Protein AF-A0A246JS00-F1 (afdb_monomer)

Structure (mmCIF, N/CA/C/O backbone):
data_AF-A0A246JS00-F1
#
_entry.id   AF-A0A246JS00-F1
#
loop_
_atom_site.group_PDB
_atom_site.id
_atom_site.type_symbol
_atom_site.label_atom_id
_atom_site.label_alt_id
_atom_site.label_comp_id
_atom_site.label_asym_id
_atom_site.label_entity_id
_atom_site.label_seq_id
_atom_site.pdbx_PDB_ins_code
_atom_site.Cartn_x
_atom_site.Cartn_y
_atom_site.Cartn_z
_atom_site.occupancy
_atom_site.B_iso_or_equiv
_atom_site.auth_seq_id
_atom_site.auth_comp_id
_atom_site.auth_asym_id
_atom_site.auth_atom_id
_atom_site.pdbx_PDB_model_num
ATOM 1 N N . MET A 1 1 ? 32.900 12.581 -5.389 1.00 60.44 1 MET A N 1
ATOM 2 C CA . MET A 1 1 ? 31.812 13.307 -4.698 1.00 60.44 1 MET A CA 1
ATOM 3 C C . MET A 1 1 ? 30.845 13.794 -5.753 1.00 60.44 1 MET A C 1
ATOM 5 O O . MET A 1 1 ? 31.311 14.275 -6.775 1.00 60.44 1 MET A O 1
ATOM 9 N N . ILE A 1 2 ? 29.543 13.598 -5.552 1.00 68.75 2 ILE A N 1
ATOM 10 C CA . ILE A 1 2 ? 28.516 14.186 -6.419 1.00 68.75 2 ILE A CA 1
ATOM 11 C C . ILE A 1 2 ? 28.266 15.592 -5.882 1.00 68.75 2 ILE A C 1
ATOM 13 O O . ILE A 1 2 ? 27.931 15.731 -4.707 1.00 68.75 2 ILE A O 1
ATOM 17 N N . ASP A 1 3 ? 28.480 16.603 -6.717 1.00 78.44 3 ASP A N 1
ATOM 18 C CA . ASP A 1 3 ? 28.292 18.003 -6.349 1.00 78.44 3 ASP A CA 1
ATOM 19 C C . ASP A 1 3 ? 26.847 18.406 -6.676 1.00 78.44 3 ASP A C 1
ATOM 21 O O . ASP A 1 3 ? 26.420 18.339 -7.831 1.00 78.44 3 ASP A O 1
ATOM 25 N N . VAL A 1 4 ? 26.055 18.726 -5.651 1.00 85.75 4 VAL A N 1
ATOM 26 C CA . VAL A 1 4 ? 24.627 19.057 -5.788 1.00 85.75 4 VAL A CA 1
ATOM 27 C C . VAL A 1 4 ? 24.454 20.551 -5.537 1.00 85.75 4 VAL A C 1
ATOM 29 O O . VAL A 1 4 ? 24.633 21.019 -4.415 1.00 85.75 4 VAL A O 1
ATOM 32 N N . LYS A 1 5 ? 24.082 21.303 -6.580 1.00 89.19 5 LYS A N 1
ATOM 33 C CA . LYS A 1 5 ? 23.853 22.752 -6.512 1.00 89.19 5 LYS A CA 1
ATOM 34 C C . LYS A 1 5 ? 22.363 23.063 -6.365 1.00 89.19 5 LYS A C 1
ATOM 36 O O . LYS A 1 5 ? 21.541 22.525 -7.100 1.00 89.19 5 LYS A O 1
ATOM 41 N N . ILE A 1 6 ? 22.023 23.943 -5.425 1.00 88.69 6 ILE A N 1
ATOM 42 C CA . ILE A 1 6 ? 20.652 24.430 -5.222 1.00 88.69 6 ILE A CA 1
ATOM 43 C C . ILE A 1 6 ? 20.412 25.630 -6.149 1.00 88.69 6 ILE A C 1
ATOM 45 O O . ILE A 1 6 ? 21.188 26.585 -6.135 1.00 88.69 6 ILE A O 1
ATOM 49 N N . GLU A 1 7 ? 19.338 25.584 -6.940 1.00 90.88 7 GLU A N 1
ATOM 50 C CA . GLU A 1 7 ? 18.923 26.657 -7.853 1.00 90.88 7 GLU A CA 1
ATOM 51 C C . GLU A 1 7 ? 17.746 27.451 -7.267 1.00 90.88 7 GLU A C 1
ATOM 53 O O . GLU A 1 7 ? 16.831 26.883 -6.668 1.00 90.88 7 GLU A O 1
ATOM 58 N N . THR A 1 8 ? 17.762 28.775 -7.437 1.00 91.94 8 THR A N 1
ATOM 59 C CA . THR A 1 8 ? 16.718 29.696 -6.962 1.00 91.94 8 THR A CA 1
ATOM 60 C C . THR A 1 8 ? 16.200 30.562 -8.115 1.00 91.94 8 THR A C 1
ATOM 62 O O . THR A 1 8 ? 16.898 30.782 -9.100 1.00 91.94 8 THR A O 1
ATOM 65 N N . GLY A 1 9 ? 14.954 31.043 -8.018 1.00 92.62 9 GLY A N 1
ATOM 66 C CA . GLY A 1 9 ? 14.355 31.948 -9.013 1.00 92.62 9 GLY A CA 1
ATOM 67 C C . GLY A 1 9 ? 13.693 31.277 -10.225 1.00 92.62 9 GLY A C 1
ATOM 68 O O . GLY A 1 9 ? 13.215 31.977 -11.114 1.00 92.62 9 GLY A O 1
ATOM 69 N N . LEU A 1 10 ? 13.619 29.944 -10.268 1.00 92.69 10 LEU A N 1
ATOM 70 C CA . LEU A 1 10 ? 12.869 29.230 -11.303 1.00 92.69 10 LEU A CA 1
ATOM 71 C C . LEU A 1 10 ? 11.353 29.297 -11.028 1.00 92.69 10 LEU A C 1
ATOM 73 O O . LEU A 1 10 ? 10.935 29.140 -9.877 1.00 92.69 10 LEU A O 1
ATOM 77 N N . PRO A 1 11 ? 10.512 29.504 -12.058 1.00 90.94 11 PRO A N 1
ATOM 78 C CA . PRO A 1 11 ? 9.063 29.509 -11.892 1.00 90.94 11 PRO A CA 1
ATOM 79 C C . PRO A 1 11 ? 8.554 28.123 -11.475 1.00 90.94 11 PRO A C 1
ATOM 81 O O . PRO A 1 11 ? 8.979 27.097 -12.009 1.00 90.94 11 PRO A O 1
ATOM 84 N N . ILE A 1 12 ? 7.612 28.094 -10.529 1.00 89.06 12 ILE A N 1
ATOM 85 C CA . ILE A 1 12 ? 6.966 26.853 -10.091 1.00 89.06 12 ILE A CA 1
ATOM 86 C C . ILE A 1 12 ? 6.061 26.358 -11.232 1.00 89.06 12 ILE A C 1
ATOM 88 O O . ILE A 1 12 ? 5.199 27.117 -11.680 1.00 89.06 12 ILE A O 1
ATOM 92 N N . PRO A 1 13 ? 6.215 25.110 -11.713 1.00 87.12 13 PRO A N 1
ATOM 93 C CA . PRO A 1 13 ? 5.356 24.581 -12.764 1.00 87.12 13 PRO A CA 1
ATOM 94 C C . PRO A 1 13 ? 3.906 24.491 -12.288 1.00 87.12 13 PRO A C 1
ATOM 96 O O . PRO A 1 13 ? 3.638 24.135 -11.137 1.00 87.12 13 PRO A O 1
ATOM 99 N N . GLU A 1 14 ? 2.961 24.763 -13.190 1.00 83.06 14 GLU A N 1
ATOM 100 C CA . GLU A 1 14 ? 1.547 24.660 -12.849 1.00 83.06 14 GLU A CA 1
ATOM 101 C C . GLU A 1 14 ? 1.178 23.226 -12.425 1.00 83.06 14 GLU A C 1
ATOM 103 O O . GLU A 1 14 ? 1.543 22.248 -13.096 1.00 83.06 14 GLU A O 1
ATOM 108 N N . PRO A 1 15 ? 0.434 23.062 -11.317 1.00 74.56 15 PRO A N 1
ATOM 109 C CA . PRO A 1 15 ? 0.029 21.747 -10.854 1.00 74.56 15 PRO A CA 1
ATOM 110 C C . PRO A 1 15 ? -0.928 21.095 -11.863 1.00 74.56 15 PRO A C 1
ATOM 112 O O . PRO A 1 15 ? -2.061 21.529 -12.049 1.00 74.56 15 PRO A O 1
ATOM 115 N N . ARG A 1 16 ? -0.515 19.969 -12.461 1.00 68.44 16 ARG A N 1
ATOM 116 C CA . ARG A 1 16 ? -1.308 19.192 -13.445 1.00 68.44 16 ARG A CA 1
ATOM 117 C C . ARG A 1 16 ? -2.540 18.463 -12.874 1.00 68.44 16 ARG A C 1
ATOM 119 O O . ARG A 1 16 ? -3.135 17.628 -13.548 1.00 68.44 16 ARG A O 1
ATOM 126 N N . SER A 1 17 ? -2.928 18.712 -11.627 1.00 55.28 17 SER A N 1
ATOM 127 C CA . SER A 1 17 ? -3.896 17.879 -10.906 1.00 55.28 17 SER A CA 1
ATOM 128 C C . SER A 1 17 ? -5.290 18.512 -10.866 1.00 55.28 17 SER A C 1
ATOM 130 O O . SER A 1 17 ? -5.645 19.174 -9.892 1.00 55.28 17 SER A O 1
ATOM 132 N N . ARG A 1 18 ? -6.125 18.231 -11.873 1.00 51.00 18 ARG A N 1
ATOM 133 C CA . ARG A 1 18 ? -7.590 18.340 -11.752 1.00 51.00 18 ARG A CA 1
ATOM 134 C C . ARG A 1 18 ? -8.212 16.942 -11.777 1.00 51.00 18 ARG A C 1
ATOM 136 O O . ARG A 1 18 ? -8.201 16.280 -12.806 1.00 51.00 18 ARG A O 1
ATOM 143 N N . GLY A 1 19 ? -8.741 16.499 -10.634 1.00 55.81 19 GLY A N 1
ATOM 144 C CA . GLY A 1 19 ? -9.769 15.449 -10.561 1.00 55.81 19 GLY A CA 1
ATOM 145 C C . GLY A 1 19 ? -9.427 14.082 -11.164 1.00 55.81 19 GLY A C 1
ATOM 146 O O . GLY A 1 19 ? -10.305 13.458 -11.757 1.00 55.81 19 GLY A O 1
ATOM 147 N N . MET A 1 20 ? -8.185 13.597 -11.032 1.00 60.62 20 MET A N 1
ATOM 148 C CA . MET A 1 20 ? -7.859 12.237 -11.476 1.00 60.62 20 MET A CA 1
ATOM 149 C C . MET A 1 20 ? -8.750 11.217 -10.756 1.00 60.62 20 MET A C 1
ATOM 151 O O . MET A 1 20 ? -8.814 11.194 -9.524 1.00 60.62 20 MET A O 1
ATOM 155 N N . LYS A 1 21 ? -9.429 10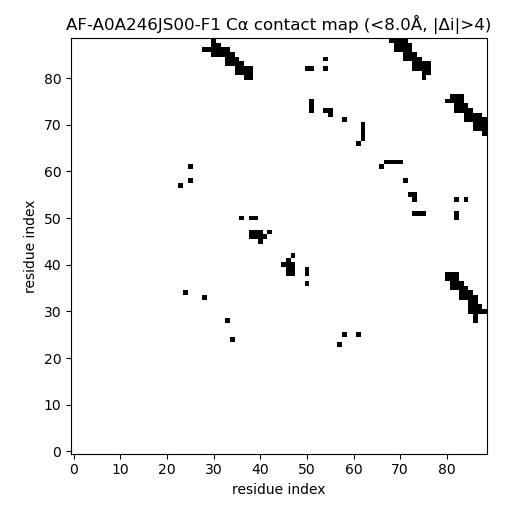.365 -11.533 1.00 66.12 21 LYS A N 1
ATOM 156 C CA . LYS A 1 21 ? -10.189 9.234 -10.991 1.00 66.12 21 LYS A CA 1
ATOM 157 C C . LYS A 1 21 ? -9.247 8.338 -10.169 1.00 66.12 21 LYS A C 1
ATOM 159 O O . LYS A 1 21 ? -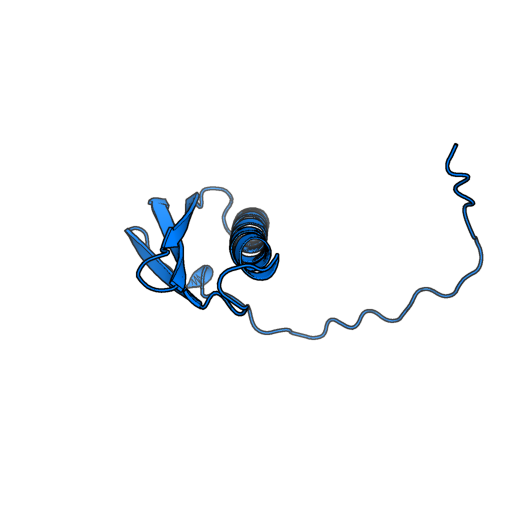8.096 8.157 -10.570 1.00 66.12 21 LYS A O 1
ATOM 164 N N . PRO A 1 22 ? -9.700 7.770 -9.036 1.00 69.38 22 PRO A N 1
ATOM 165 C CA . PRO A 1 22 ? -8.880 6.855 -8.252 1.00 69.38 22 PRO A CA 1
ATOM 166 C C . PRO A 1 22 ? -8.413 5.678 -9.115 1.00 69.38 22 PRO A C 1
ATOM 168 O O . PRO A 1 22 ? -9.233 4.980 -9.705 1.00 69.38 22 PRO A O 1
ATOM 171 N N . ASN A 1 23 ? -7.101 5.439 -9.159 1.00 79.25 23 ASN A N 1
ATOM 172 C CA . ASN A 1 23 ? -6.515 4.349 -9.952 1.00 79.25 23 ASN A CA 1
ATOM 173 C C . ASN A 1 23 ? -6.881 2.949 -9.428 1.00 79.25 23 ASN A C 1
ATOM 175 O O . ASN A 1 23 ? -6.710 1.968 -10.145 1.00 79.25 23 ASN A O 1
ATOM 179 N N . TYR A 1 24 ? -7.345 2.846 -8.178 1.00 91.25 24 TYR A N 1
ATOM 180 C CA . TYR A 1 24 ? -7.607 1.577 -7.503 1.00 91.25 24 TYR A CA 1
ATOM 181 C C . TYR A 1 24 ? -8.889 1.649 -6.663 1.00 91.25 24 TYR A C 1
ATOM 183 O O . TYR A 1 24 ? -9.165 2.694 -6.062 1.00 91.25 24 TYR A O 1
ATOM 191 N N . PRO A 1 25 ? -9.646 0.544 -6.549 1.00 94.69 25 PRO A N 1
ATOM 192 C CA . PRO A 1 25 ? -10.976 0.533 -5.942 1.00 94.69 25 PRO A CA 1
ATOM 193 C C . PRO A 1 25 ? -10.960 0.445 -4.401 1.00 94.69 25 PRO A C 1
ATOM 195 O O . PRO A 1 25 ? -11.857 -0.151 -3.817 1.00 94.69 25 PRO A O 1
ATOM 198 N N . PHE A 1 26 ? -9.971 1.031 -3.710 1.00 94.62 26 PHE A N 1
ATOM 199 C CA . PHE A 1 26 ? -9.795 0.862 -2.254 1.00 94.62 26 PHE A CA 1
ATOM 200 C C . PHE A 1 26 ? -11.021 1.250 -1.418 1.00 94.62 26 PHE A C 1
ATOM 202 O O . PHE A 1 26 ? -11.279 0.614 -0.402 1.00 94.62 26 PHE A O 1
ATOM 209 N N . ALA A 1 27 ? -11.769 2.271 -1.846 1.00 92.62 27 ALA A N 1
ATOM 210 C CA . ALA A 1 27 ? -12.967 2.735 -1.147 1.00 92.62 27 ALA A CA 1
ATOM 211 C C . ALA A 1 27 ? -14.130 1.732 -1.198 1.00 92.62 27 ALA A C 1
ATOM 213 O O . ALA A 1 27 ? -14.937 1.694 -0.278 1.00 92.62 27 ALA A O 1
ATOM 214 N N . ASN A 1 28 ? -14.189 0.910 -2.249 1.00 94.06 28 ASN A N 1
ATOM 215 C CA . ASN A 1 28 ? -15.260 -0.065 -2.457 1.00 94.06 28 ASN A CA 1
ATOM 216 C C . ASN A 1 28 ? -14.854 -1.482 -2.021 1.00 94.06 28 ASN A C 1
ATOM 218 O O . ASN A 1 28 ? -15.690 -2.379 -2.046 1.00 94.06 28 ASN A O 1
ATOM 222 N N . LEU A 1 29 ? -13.584 -1.688 -1.656 1.00 95.31 29 LEU A N 1
ATOM 223 C CA . LEU A 1 29 ? -13.026 -2.994 -1.320 1.00 95.31 29 LEU A CA 1
ATOM 224 C C . LEU A 1 29 ? -13.396 -3.380 0.118 1.00 95.31 29 LEU A C 1
ATOM 226 O O . LEU A 1 29 ? -12.923 -2.753 1.072 1.00 95.31 29 LEU A O 1
ATOM 230 N N . LYS A 1 30 ? -14.220 -4.418 0.284 1.00 96.06 30 LYS A N 1
ATOM 231 C CA . LYS A 1 30 ? -14.636 -4.922 1.602 1.00 96.06 30 LYS A CA 1
ATOM 232 C C . LYS A 1 30 ? -13.577 -5.840 2.205 1.00 96.06 30 LYS A C 1
ATOM 234 O O . LYS A 1 30 ? -12.749 -6.408 1.498 1.00 96.06 30 LYS A O 1
ATOM 239 N N . VAL A 1 31 ? -13.606 -6.010 3.528 1.00 96.94 31 VAL A N 1
ATOM 240 C CA . VAL A 1 31 ? -12.714 -6.947 4.233 1.00 96.94 31 VAL A CA 1
ATOM 241 C C . VAL A 1 31 ? -12.881 -8.359 3.663 1.00 96.94 31 VAL A C 1
ATOM 243 O O . VAL A 1 31 ? -13.998 -8.853 3.549 1.00 96.94 31 VAL A O 1
ATOM 246 N N . GLY A 1 32 ? -11.763 -8.989 3.297 1.00 96.12 32 GLY A N 1
ATOM 247 C CA . GLY A 1 32 ? -11.717 -10.296 2.637 1.00 96.12 32 GLY A CA 1
ATOM 248 C C . GLY A 1 32 ? -11.690 -10.233 1.105 1.00 96.12 32 GLY A C 1
ATOM 249 O O . GLY A 1 32 ? -11.258 -11.195 0.473 1.00 96.12 32 GLY A O 1
ATOM 250 N N . GLU A 1 33 ? -12.072 -9.110 0.492 1.00 97.81 33 GLU A N 1
ATOM 251 C CA . GLU A 1 33 ? -12.030 -8.948 -0.962 1.00 97.81 33 GLU A CA 1
ATOM 252 C C . GLU A 1 33 ? -10.630 -8.579 -1.464 1.00 97.81 33 GLU A C 1
ATOM 254 O O . GLU A 1 33 ? -9.768 -8.071 -0.733 1.00 97.81 33 GLU A O 1
ATOM 259 N N . SER A 1 34 ? -10.412 -8.818 -2.759 1.00 97.38 34 SER A N 1
ATOM 260 C CA . SER A 1 34 ? -9.175 -8.464 -3.444 1.00 97.38 34 SER A CA 1
ATOM 261 C C . SER A 1 34 ? -9.431 -7.901 -4.834 1.00 97.38 34 SER A C 1
ATOM 263 O O . SER A 1 34 ? -10.435 -8.224 -5.463 1.00 97.38 34 SER A O 1
ATOM 265 N N . PHE A 1 35 ? -8.490 -7.099 -5.327 1.00 96.12 35 PHE A N 1
ATOM 266 C CA . PHE A 1 35 ? -8.397 -6.742 -6.741 1.00 96.12 35 PHE A CA 1
ATOM 267 C C . PHE A 1 35 ? -7.007 -7.088 -7.277 1.00 96.12 35 PHE A C 1
ATOM 269 O O . PHE A 1 35 ? -6.032 -7.155 -6.521 1.00 96.12 35 PHE A O 1
ATOM 276 N N . SER A 1 36 ? -6.914 -7.293 -8.587 1.00 94.81 36 SER A N 1
ATOM 277 C CA . SER A 1 36 ? -5.669 -7.602 -9.287 1.00 94.81 36 SER A CA 1
ATOM 278 C C . SER A 1 36 ? -5.326 -6.527 -10.310 1.00 94.81 36 SER A C 1
ATOM 280 O O . SER A 1 36 ? -6.201 -5.977 -10.974 1.00 94.81 36 SER A O 1
ATOM 282 N N . VAL A 1 37 ? -4.035 -6.251 -10.453 1.00 90.12 37 VAL A N 1
ATOM 283 C CA . VAL A 1 37 ? -3.479 -5.341 -11.454 1.00 90.12 37 VAL A CA 1
ATOM 284 C C . VAL A 1 37 ? -2.535 -6.152 -12.333 1.00 90.12 37 VAL A C 1
ATOM 286 O O . VAL A 1 37 ? -1.642 -6.805 -11.785 1.00 90.12 37 VAL A O 1
ATOM 289 N N . PRO A 1 38 ? -2.699 -6.137 -13.665 1.00 87.38 38 PRO A N 1
ATOM 290 C CA . PRO A 1 38 ? -1.791 -6.844 -14.550 1.00 87.38 38 PRO A CA 1
ATOM 291 C C . PRO A 1 38 ? -0.387 -6.272 -14.415 1.00 87.38 38 PRO A C 1
ATOM 293 O O . PRO A 1 38 ? -0.182 -5.057 -14.320 1.00 87.38 38 PRO A O 1
ATOM 296 N N . ILE A 1 39 ? 0.594 -7.159 -14.418 1.00 83.75 39 ILE A N 1
ATOM 297 C CA . ILE A 1 39 ? 1.985 -6.756 -14.454 1.00 83.75 39 ILE A CA 1
ATOM 298 C C . ILE A 1 39 ? 2.304 -6.339 -15.895 1.00 83.75 39 ILE A C 1
ATOM 300 O O . ILE A 1 39 ? 2.531 -7.171 -16.765 1.00 83.75 39 ILE A O 1
ATOM 304 N N . SER A 1 40 ? 2.259 -5.033 -16.179 1.00 65.62 40 SER A N 1
ATOM 305 C CA . SER A 1 40 ? 2.618 -4.512 -17.501 1.00 65.62 40 SER A CA 1
ATOM 306 C C . SER A 1 40 ? 4.145 -4.439 -17.640 1.00 65.62 40 SER A C 1
ATOM 308 O O . SER A 1 40 ? 4.779 -3.527 -17.096 1.00 65.62 40 SER A O 1
ATOM 310 N N . GLY A 1 41 ? 4.732 -5.388 -18.362 1.00 57.75 41 GLY A N 1
ATOM 311 C CA . GLY A 1 41 ? 6.156 -5.424 -18.689 1.00 57.75 41 GLY A CA 1
ATOM 312 C C . GLY A 1 41 ? 6.617 -6.849 -18.965 1.00 57.75 41 GLY A C 1
ATOM 313 O O . GLY A 1 41 ? 6.091 -7.790 -18.377 1.00 57.75 41 GLY A O 1
ATOM 314 N N . GLU A 1 42 ? 7.572 -7.008 -19.883 1.00 47.00 42 GLU A N 1
ATOM 315 C CA . GLU A 1 42 ? 8.216 -8.290 -20.176 1.00 47.00 42 GLU A CA 1
ATOM 316 C C . GLU A 1 42 ? 8.593 -9.015 -18.879 1.00 47.00 42 GLU A C 1
ATOM 318 O O . GLU A 1 42 ? 9.023 -8.384 -17.910 1.00 47.00 42 GLU A O 1
ATOM 323 N N . ARG A 1 43 ? 8.453 -10.349 -18.887 1.00 47.16 43 ARG A N 1
ATOM 324 C CA . ARG A 1 43 ? 8.687 -11.288 -17.770 1.00 47.16 43 ARG A CA 1
ATOM 325 C C . ARG A 1 43 ? 9.971 -11.032 -16.948 1.00 47.16 43 ARG A C 1
ATOM 327 O O . ARG A 1 43 ? 10.068 -11.559 -15.843 1.00 47.16 43 ARG A O 1
ATOM 334 N N . TYR A 1 44 ? 10.907 -10.220 -17.452 1.00 43.56 44 TYR A N 1
ATOM 335 C CA . TYR A 1 44 ? 12.244 -9.951 -16.920 1.00 43.56 44 TYR A CA 1
ATOM 336 C C . TYR A 1 44 ? 12.620 -8.452 -16.798 1.00 43.56 44 TYR A C 1
ATOM 338 O O . TYR A 1 44 ? 13.798 -8.113 -16.867 1.00 43.56 44 TYR A O 1
ATOM 346 N N . GLY A 1 45 ? 11.661 -7.534 -16.605 1.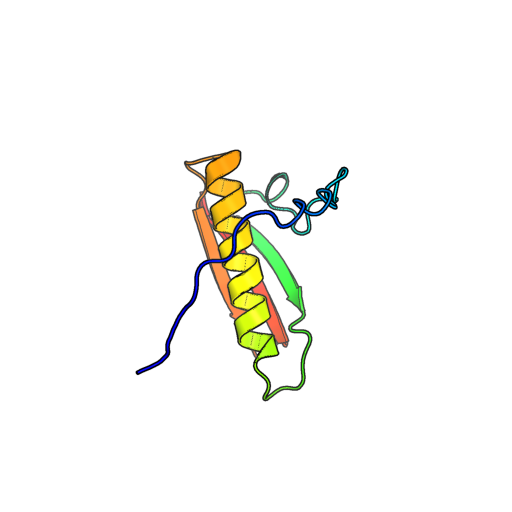00 50.69 45 GLY A N 1
ATOM 347 C CA . GLY A 1 45 ? 11.944 -6.094 -16.447 1.00 50.69 45 GLY A CA 1
ATOM 348 C C . GLY A 1 45 ? 11.546 -5.480 -15.095 1.00 50.69 45 GLY A C 1
ATOM 349 O O . GLY A 1 45 ? 10.643 -5.962 -14.411 1.00 50.69 45 GLY A O 1
ATOM 350 N N . THR A 1 46 ? 12.133 -4.315 -14.769 1.00 53.38 46 THR A N 1
ATOM 351 C CA . THR A 1 46 ? 11.781 -3.437 -13.617 1.00 53.38 46 THR A CA 1
ATOM 352 C C . THR A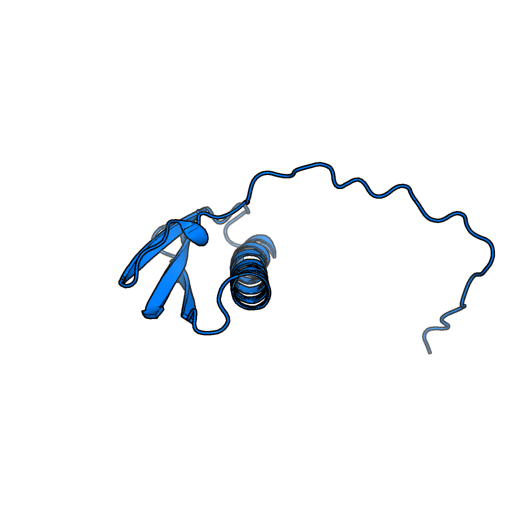 1 46 ? 10.285 -3.071 -13.511 1.00 53.38 46 THR A C 1
ATOM 354 O O . THR A 1 46 ? 9.870 -2.431 -12.547 1.00 53.38 46 THR A O 1
ATOM 357 N N . GLY A 1 47 ? 9.450 -3.443 -14.489 1.00 55.22 47 GLY A N 1
ATOM 358 C CA . GLY A 1 47 ? 7.999 -3.237 -14.501 1.00 55.22 47 GLY A CA 1
ATOM 359 C C . GLY A 1 47 ? 7.244 -4.011 -13.413 1.00 55.22 47 GLY A C 1
ATOM 360 O O . GLY A 1 47 ? 6.288 -3.471 -12.853 1.00 55.22 47 GLY A O 1
ATOM 361 N N . ASN A 1 48 ? 7.705 -5.213 -13.049 1.00 57.03 48 ASN A N 1
ATOM 362 C CA . ASN A 1 48 ? 7.034 -6.080 -12.068 1.00 57.03 48 ASN A CA 1
ATOM 363 C C . ASN A 1 48 ? 7.100 -5.487 -10.654 1.00 57.03 48 ASN A C 1
ATOM 365 O O . ASN A 1 48 ? 6.084 -5.336 -9.973 1.00 57.03 48 ASN A O 1
ATOM 369 N N . GLU A 1 49 ? 8.298 -5.079 -10.243 1.00 63.81 49 GLU A N 1
ATOM 370 C CA . GLU A 1 49 ? 8.541 -4.399 -8.967 1.00 63.81 49 GLU A CA 1
ATOM 371 C C . GLU A 1 49 ? 7.835 -3.044 -8.925 1.00 63.81 49 GLU A C 1
ATOM 373 O O . GLU A 1 49 ? 7.228 -2.688 -7.915 1.00 63.81 49 GLU A O 1
ATOM 378 N N . LYS A 1 50 ? 7.805 -2.326 -10.056 1.00 77.06 50 LYS A N 1
ATOM 379 C CA . LYS A 1 50 ? 7.069 -1.063 -10.178 1.00 77.06 50 LYS A CA 1
ATOM 380 C C . LYS A 1 50 ? 5.564 -1.253 -9.990 1.00 77.06 50 LYS A C 1
ATOM 382 O O . LYS A 1 50 ? 4.945 -0.406 -9.353 1.00 77.06 50 LYS A O 1
ATOM 387 N N . ALA A 1 51 ? 4.957 -2.326 -10.502 1.00 83.69 51 ALA A N 1
ATOM 388 C CA . ALA A 1 51 ? 3.529 -2.587 -10.300 1.00 83.69 51 ALA A CA 1
ATOM 389 C C . ALA A 1 51 ? 3.209 -2.847 -8.819 1.00 83.69 51 ALA A C 1
ATOM 391 O O . ALA A 1 51 ? 2.310 -2.211 -8.265 1.00 83.69 51 ALA A O 1
ATOM 392 N N . LEU A 1 52 ? 3.996 -3.703 -8.155 1.00 89.44 52 LEU A N 1
ATOM 393 C CA . LEU A 1 52 ? 3.848 -3.974 -6.723 1.00 89.44 52 LEU A CA 1
ATOM 394 C C . LEU A 1 52 ? 4.002 -2.689 -5.900 1.00 89.44 52 LEU A C 1
ATOM 396 O O . LEU A 1 52 ? 3.126 -2.351 -5.102 1.00 89.44 52 LEU A O 1
ATOM 400 N N . GLN A 1 53 ? 5.080 -1.943 -6.142 1.00 89.38 53 GLN A N 1
ATOM 401 C CA . GLN A 1 53 ? 5.380 -0.707 -5.429 1.00 89.38 53 GLN A CA 1
ATOM 402 C C . GLN A 1 53 ? 4.273 0.338 -5.612 1.00 89.38 53 GLN A C 1
ATOM 404 O O . GLN A 1 53 ? 3.837 0.937 -4.631 1.00 89.38 53 GLN A O 1
ATOM 409 N N . ARG A 1 54 ? 3.751 0.522 -6.834 1.00 88.38 54 ARG A N 1
ATOM 410 C CA . ARG A 1 54 ? 2.637 1.450 -7.100 1.00 88.38 54 ARG A CA 1
ATOM 411 C C . ARG A 1 54 ? 1.395 1.098 -6.283 1.00 88.38 54 ARG A C 1
ATOM 413 O O . ARG A 1 54 ? 0.795 1.998 -5.696 1.00 88.38 54 ARG A O 1
ATOM 420 N N . VAL A 1 55 ? 1.010 -0.180 -6.238 1.00 93.19 55 VAL A N 1
ATOM 421 C CA . VAL A 1 55 ? -0.171 -0.631 -5.482 1.00 93.19 55 VAL A CA 1
ATOM 422 C C . VAL A 1 55 ? 0.051 -0.451 -3.980 1.00 93.19 55 VAL A C 1
ATOM 424 O O . VAL A 1 55 ? -0.816 0.102 -3.303 1.00 93.19 55 VAL A O 1
ATOM 427 N N . MET A 1 56 ? 1.228 -0.822 -3.465 1.00 94.44 56 MET A N 1
ATOM 428 C CA . MET A 1 56 ? 1.576 -0.651 -2.050 1.00 94.44 56 MET A CA 1
ATOM 429 C C . MET A 1 56 ? 1.575 0.822 -1.625 1.00 94.44 56 MET A C 1
ATOM 431 O O . MET A 1 56 ? 0.948 1.181 -0.626 1.00 94.44 56 MET A O 1
ATOM 435 N N . SER A 1 57 ? 2.231 1.697 -2.392 1.00 93.25 57 SER A N 1
ATOM 436 C CA . SER A 1 57 ? 2.265 3.135 -2.111 1.00 93.25 57 SER A CA 1
ATOM 437 C C . SER A 1 57 ? 0.873 3.760 -2.188 1.00 93.25 57 SER A C 1
ATOM 439 O O . SER A 1 57 ? 0.531 4.607 -1.361 1.00 93.25 57 SER A O 1
ATOM 441 N N . ALA A 1 58 ? 0.044 3.338 -3.145 1.00 93.12 58 ALA A N 1
ATOM 442 C CA . ALA A 1 58 ? -1.322 3.828 -3.260 1.00 93.12 58 ALA A CA 1
ATOM 443 C C . ALA A 1 58 ? -2.202 3.366 -2.089 1.00 93.12 58 ALA A C 1
ATOM 445 O O . ALA A 1 58 ? -2.929 4.190 -1.538 1.00 93.12 58 ALA A O 1
ATOM 446 N N . ALA A 1 59 ? -2.086 2.107 -1.653 1.00 95.56 59 ALA A N 1
ATOM 447 C CA . ALA A 1 59 ? -2.806 1.587 -0.490 1.00 95.56 59 ALA A CA 1
ATOM 448 C C . ALA A 1 59 ? -2.411 2.329 0.798 1.00 95.56 59 ALA A C 1
ATOM 450 O O . ALA A 1 59 ? -3.276 2.760 1.562 1.00 95.56 59 ALA A O 1
ATOM 451 N N . ALA A 1 60 ? -1.110 2.560 1.009 1.00 95.56 60 ALA A N 1
ATOM 452 C CA . ALA A 1 60 ? -0.607 3.324 2.150 1.00 95.56 60 ALA A CA 1
ATOM 453 C C . ALA A 1 60 ? -1.107 4.781 2.141 1.00 95.56 60 ALA A C 1
ATOM 455 O O . ALA A 1 60 ? -1.534 5.3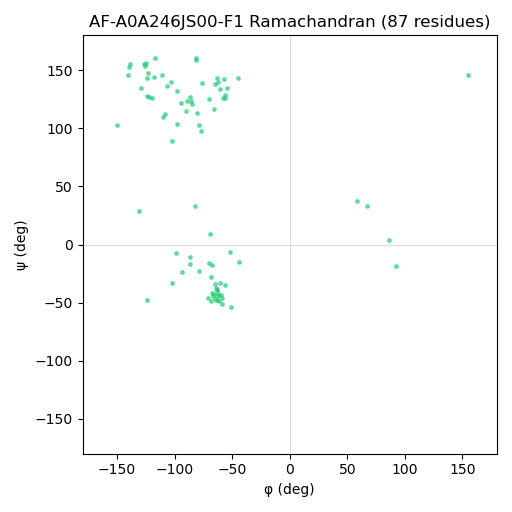09 3.170 1.00 95.56 60 ALA A O 1
ATOM 456 N N . ASN A 1 61 ? -1.103 5.429 0.971 1.00 94.75 61 ASN A N 1
ATOM 457 C CA . ASN A 1 61 ? -1.631 6.782 0.816 1.00 94.75 61 ASN A CA 1
ATOM 458 C C . ASN A 1 61 ? -3.140 6.847 1.047 1.00 94.75 61 ASN A C 1
ATOM 460 O O . ASN A 1 61 ? -3.606 7.773 1.711 1.00 94.75 61 ASN A O 1
ATOM 464 N N . TRP A 1 62 ? -3.892 5.879 0.522 1.00 95.00 62 TRP A N 1
ATOM 465 C CA . TRP A 1 62 ? -5.334 5.815 0.711 1.00 95.00 62 TRP A CA 1
ATOM 466 C C . TRP A 1 62 ? -5.681 5.632 2.190 1.00 95.00 62 TRP A C 1
ATOM 468 O O . TRP A 1 62 ? -6.454 6.430 2.717 1.00 95.00 62 TRP A O 1
ATOM 478 N N . LYS A 1 63 ? -5.026 4.686 2.879 1.00 95.56 63 LYS A N 1
ATOM 479 C CA . LYS A 1 63 ? -5.146 4.480 4.331 1.00 95.56 63 LYS A CA 1
ATOM 480 C C . LYS A 1 63 ? -4.937 5.790 5.094 1.00 95.56 63 LYS A C 1
ATOM 482 O O . LYS A 1 63 ? -5.790 6.220 5.856 1.00 95.56 63 LYS A O 1
ATOM 487 N N . ARG A 1 64 ? -3.814 6.471 4.852 1.00 95.06 64 ARG A N 1
ATOM 488 C CA . ARG A 1 64 ? -3.465 7.715 5.558 1.00 95.06 64 ARG A CA 1
ATOM 489 C C . ARG A 1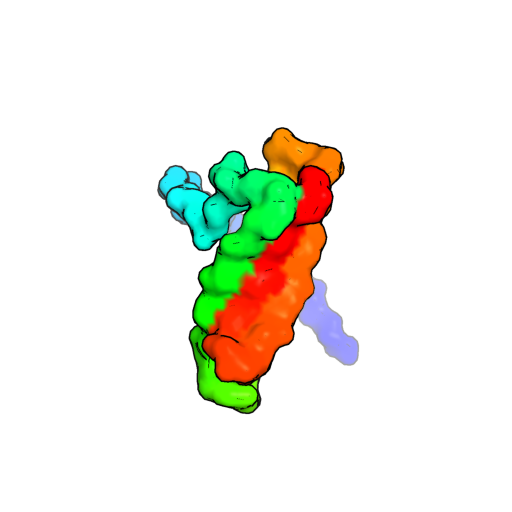 64 ? -4.485 8.841 5.357 1.00 95.06 64 ARG A C 1
ATOM 491 O O . ARG A 1 64 ? -4.641 9.664 6.249 1.00 95.06 64 ARG A O 1
ATOM 498 N N . ARG A 1 65 ? -5.126 8.909 4.187 1.00 93.38 65 ARG A N 1
ATOM 499 C CA . ARG A 1 65 ? -6.040 10.003 3.823 1.00 93.38 65 ARG A CA 1
ATOM 500 C C . ARG A 1 65 ? -7.508 9.728 4.140 1.00 93.38 65 ARG A C 1
ATOM 502 O O . ARG A 1 65 ? -8.260 10.686 4.240 1.00 93.38 65 ARG A O 1
ATOM 509 N N . ASN A 1 66 ? -7.913 8.462 4.236 1.00 94.00 66 ASN A N 1
ATOM 510 C CA . ASN A 1 66 ? -9.330 8.087 4.299 1.00 94.00 66 ASN A CA 1
ATOM 511 C C . ASN A 1 66 ? -9.665 7.253 5.539 1.00 94.00 66 ASN A C 1
ATOM 513 O O . ASN A 1 66 ? -10.635 7.549 6.224 1.00 94.00 66 ASN A O 1
ATOM 517 N N . ASP A 1 67 ? -8.874 6.222 5.837 1.00 93.94 67 ASP A N 1
ATOM 518 C CA . ASP A 1 67 ? -9.134 5.305 6.949 1.00 93.94 67 ASP A CA 1
ATOM 519 C C . ASP A 1 67 ? -7.814 4.762 7.503 1.00 93.94 67 ASP A C 1
ATOM 521 O O . ASP A 1 67 ? -7.191 3.863 6.934 1.00 93.94 67 ASP A O 1
ATOM 525 N N . THR A 1 68 ? -7.382 5.306 8.641 1.00 94.75 68 THR A N 1
ATOM 526 C CA . THR A 1 68 ? -6.116 4.934 9.286 1.00 94.75 68 THR A CA 1
ATOM 527 C C . THR A 1 68 ? -6.138 3.533 9.895 1.00 94.75 68 THR A C 1
ATOM 529 O O . THR A 1 68 ? -5.067 2.983 10.173 1.00 94.75 68 THR A O 1
ATOM 532 N N . LYS A 1 69 ? -7.320 2.930 10.075 1.00 95.06 69 LYS A N 1
ATOM 533 C CA . LYS A 1 69 ? -7.482 1.559 10.573 1.00 95.06 69 LYS A CA 1
ATOM 534 C C . LYS A 1 69 ? -7.424 0.531 9.448 1.00 95.06 69 LYS A C 1
ATOM 536 O O . LYS A 1 69 ? -7.141 -0.633 9.731 1.00 95.06 69 LYS A O 1
ATOM 541 N N . ALA A 1 70 ? -7.580 0.971 8.198 1.00 95.81 70 ALA A N 1
ATOM 542 C CA . ALA A 1 70 ? -7.469 0.111 7.035 1.00 95.81 70 ALA A CA 1
ATOM 543 C C . ALA A 1 70 ? -6.135 -0.648 6.990 1.00 95.81 70 ALA A C 1
ATOM 545 O O . ALA A 1 70 ? -5.045 -0.083 7.167 1.00 95.81 70 ALA A O 1
ATOM 546 N N . LYS A 1 71 ? -6.215 -1.942 6.698 1.00 97.00 71 LYS A N 1
ATOM 547 C CA . LYS A 1 71 ? -5.099 -2.851 6.474 1.00 97.00 71 LYS A CA 1
ATOM 548 C C . LYS A 1 71 ? -5.249 -3.465 5.095 1.00 97.00 71 LYS A C 1
ATOM 550 O O . LYS A 1 71 ? -6.272 -4.060 4.769 1.00 97.00 71 LYS A O 1
ATOM 555 N N . PHE A 1 72 ? -4.187 -3.359 4.312 1.00 97.44 72 PHE A N 1
ATOM 556 C CA . PHE A 1 72 ? -4.083 -3.993 3.009 1.00 97.44 72 PHE A CA 1
ATOM 557 C C . PHE A 1 72 ? -2.848 -4.884 2.988 1.00 97.44 72 PHE A C 1
ATOM 559 O O . PHE A 1 72 ? -1.841 -4.565 3.623 1.00 97.44 72 PHE A O 1
ATOM 566 N N . THR A 1 73 ? -2.907 -5.979 2.242 1.00 97.19 73 THR A N 1
ATOM 567 C CA . THR A 1 73 ? -1.717 -6.756 1.882 1.00 97.19 73 THR A CA 1
ATOM 568 C C . THR A 1 73 ? -1.645 -6.869 0.374 1.00 97.19 73 THR A C 1
ATOM 570 O O . THR A 1 73 ? -2.671 -6.957 -0.292 1.00 97.19 73 THR A O 1
ATOM 573 N N . THR A 1 74 ? -0.440 -6.829 -0.178 1.00 95.44 74 THR A N 1
ATOM 574 C CA . THR A 1 74 ? -0.214 -6.909 -1.620 1.00 95.44 74 THR A CA 1
ATOM 575 C C . THR A 1 74 ? 0.836 -7.973 -1.901 1.00 95.44 74 THR A C 1
ATOM 577 O O . THR A 1 74 ? 1.851 -8.041 -1.200 1.00 95.44 74 THR A O 1
ATOM 580 N N . ARG A 1 75 ? 0.593 -8.828 -2.896 1.00 93.88 75 ARG A N 1
ATOM 581 C CA . ARG A 1 75 ? 1.504 -9.899 -3.320 1.00 93.88 75 ARG A CA 1
ATOM 582 C C . ARG A 1 75 ? 1.534 -9.996 -4.839 1.00 93.88 75 ARG A C 1
ATOM 584 O O . ARG A 1 75 ? 0.569 -9.642 -5.511 1.00 93.88 75 ARG A O 1
ATOM 591 N N . ILE A 1 76 ? 2.658 -10.474 -5.358 1.00 91.50 76 ILE A N 1
ATOM 592 C CA . ILE A 1 76 ? 2.806 -10.830 -6.767 1.00 91.50 76 ILE A CA 1
ATOM 593 C C . ILE A 1 76 ? 2.319 -12.268 -6.933 1.00 91.50 76 ILE A C 1
ATOM 595 O O . ILE A 1 76 ? 2.849 -13.171 -6.288 1.00 91.50 76 ILE A O 1
ATOM 599 N N . ASP A 1 77 ? 1.353 -12.461 -7.819 1.00 89.69 77 ASP A N 1
ATOM 600 C CA . ASP A 1 77 ? 0.969 -13.758 -8.352 1.00 89.69 77 ASP A CA 1
ATOM 601 C C . ASP A 1 77 ? 1.658 -13.945 -9.707 1.00 89.69 77 ASP A C 1
ATOM 603 O O . ASP A 1 77 ? 1.308 -13.314 -10.708 1.00 89.69 77 ASP A O 1
ATOM 607 N N . ARG A 1 78 ? 2.712 -14.766 -9.723 1.00 84.44 78 ARG A N 1
ATOM 608 C CA . ARG A 1 78 ? 3.502 -15.010 -10.938 1.00 84.44 78 ARG A CA 1
ATOM 609 C C . ARG A 1 78 ? 2.828 -15.986 -11.897 1.00 84.44 78 ARG A C 1
ATOM 611 O O . ARG A 1 78 ? 3.180 -15.959 -13.073 1.00 84.44 78 ARG A O 1
ATOM 618 N N . ALA A 1 79 ? 1.922 -16.834 -11.409 1.00 85.62 79 ALA A N 1
ATOM 619 C CA . ALA A 1 79 ? 1.199 -17.776 -12.256 1.00 85.62 79 ALA A CA 1
ATOM 620 C C . ALA A 1 79 ? 0.205 -17.013 -13.135 1.00 85.62 79 ALA A C 1
ATOM 622 O O . ALA A 1 79 ? 0.205 -17.178 -14.353 1.00 85.62 79 ALA A O 1
ATOM 623 N N . ASP A 1 80 ? -0.527 -16.086 -12.517 1.00 85.12 80 ASP A N 1
ATOM 624 C CA . ASP A 1 80 ? -1.520 -15.250 -13.193 1.00 85.12 80 ASP A CA 1
ATOM 625 C C . ASP A 1 80 ? -0.915 -13.981 -13.822 1.00 85.12 80 ASP A C 1
ATOM 627 O O . ASP A 1 80 ? -1.580 -13.272 -14.576 1.00 85.12 80 ASP A O 1
ATOM 631 N N . GLY A 1 81 ? 0.345 -13.653 -13.510 1.00 87.44 81 GLY A N 1
ATOM 632 C CA . GLY A 1 81 ? 1.010 -12.449 -14.017 1.00 87.44 81 GLY A CA 1
ATOM 633 C C . GLY A 1 81 ? 0.407 -11.150 -13.470 1.00 87.44 81 GLY A C 1
ATOM 634 O O . GLY A 1 81 ? 0.376 -10.130 -14.164 1.00 87.44 81 GLY A O 1
ATOM 635 N N . VAL A 1 82 ? -0.078 -11.167 -12.226 1.00 91.19 82 VAL A N 1
ATOM 636 C CA . VAL A 1 82 ? -0.756 -10.026 -11.596 1.00 91.19 82 VAL A CA 1
ATOM 637 C C . VAL A 1 82 ? -0.150 -9.653 -10.249 1.00 91.19 82 VAL A C 1
ATOM 639 O O . VAL A 1 82 ? 0.424 -10.464 -9.529 1.00 91.19 82 VAL A O 1
ATOM 642 N N . VAL A 1 83 ? -0.331 -8.398 -9.859 1.00 92.94 83 VAL A N 1
ATOM 643 C CA . VAL A 1 83 ? -0.214 -7.964 -8.467 1.00 92.94 83 VAL A CA 1
ATOM 644 C C . VAL A 1 83 ? -1.606 -7.983 -7.863 1.00 92.94 83 VAL A C 1
ATOM 646 O O . VAL A 1 83 ? -2.495 -7.288 -8.350 1.00 92.94 83 VAL A O 1
ATOM 649 N N . ARG A 1 84 ? -1.798 -8.741 -6.788 1.00 95.75 84 ARG A N 1
ATOM 650 C CA . ARG A 1 84 ? -3.072 -8.830 -6.075 1.00 95.75 84 ARG A CA 1
ATOM 651 C C . ARG A 1 84 ? -2.993 -8.085 -4.751 1.00 95.75 84 ARG A C 1
ATOM 653 O O . ARG A 1 84 ? -1.997 -8.186 -4.033 1.00 95.75 84 ARG A O 1
ATOM 660 N N . CYS A 1 85 ? -4.032 -7.319 -4.441 1.00 96.88 85 CYS A N 1
ATOM 661 C CA . CYS A 1 85 ? -4.157 -6.556 -3.20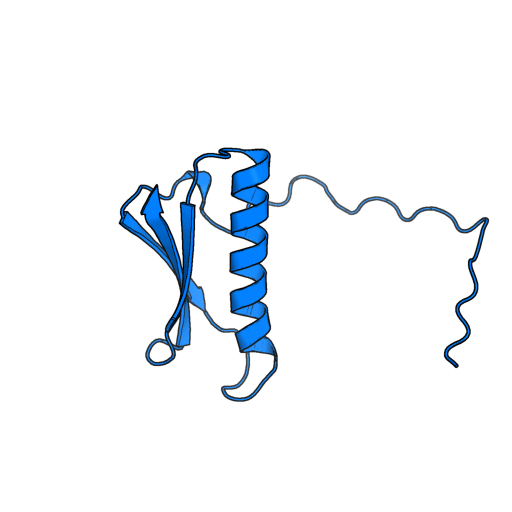7 1.00 96.88 85 CYS A CA 1
ATOM 662 C C . CYS A 1 85 ? -5.448 -6.937 -2.486 1.00 96.88 85 CYS A C 1
ATOM 664 O O . CYS A 1 85 ? -6.515 -6.888 -3.092 1.00 96.88 85 CYS A O 1
ATOM 666 N N . TRP A 1 86 ? -5.346 -7.291 -1.206 1.00 98.00 86 TRP A N 1
ATOM 667 C CA . TRP A 1 86 ? -6.465 -7.679 -0.347 1.00 98.00 86 TRP A CA 1
ATOM 668 C C . TRP A 1 86 ? -6.726 -6.623 0.722 1.00 98.00 86 TRP A C 1
ATOM 670 O O . TRP A 1 86 ? -5.774 -6.048 1.259 1.00 98.00 86 TRP A O 1
ATOM 680 N N . ARG A 1 87 ? -7.995 -6.436 1.097 1.00 97.19 87 ARG A N 1
ATOM 681 C 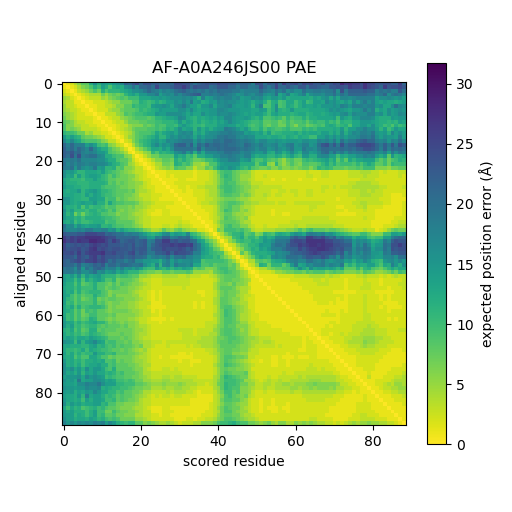CA . ARG A 1 87 ? -8.392 -5.710 2.314 1.00 97.19 87 ARG A CA 1
ATOM 682 C C . ARG A 1 87 ? -8.471 -6.688 3.488 1.00 97.19 87 ARG A C 1
ATOM 684 O O . ARG A 1 87 ? -9.210 -7.664 3.435 1.00 97.19 87 ARG A O 1
ATOM 691 N N . LEU A 1 88 ? -7.727 -6.415 4.554 1.00 95.94 88 LEU A N 1
ATOM 692 C CA . LEU A 1 88 ? -7.635 -7.273 5.742 1.00 95.94 88 LEU A CA 1
ATOM 693 C C . LEU A 1 88 ? -8.460 -6.769 6.932 1.00 95.94 88 LEU A C 1
ATOM 695 O O . LEU A 1 88 ? -8.926 -7.572 7.730 1.00 95.94 88 LEU A O 1
ATOM 699 N N . ALA A 1 89 ? -8.591 -5.453 7.079 1.00 89.69 89 ALA A N 1
ATOM 700 C CA . ALA A 1 89 ? -9.378 -4.758 8.101 1.00 89.69 89 ALA A CA 1
ATOM 701 C C . ALA A 1 89 ? -9.625 -3.34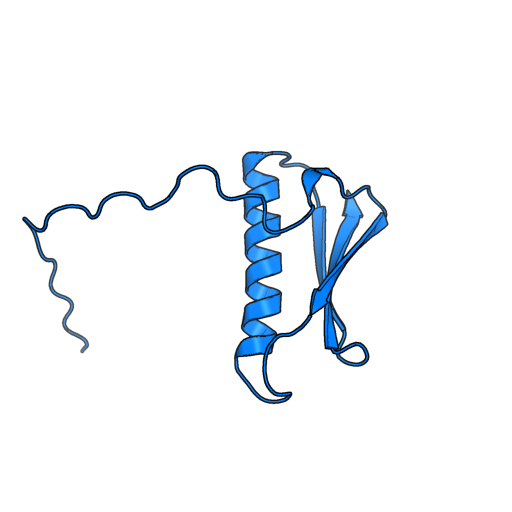0 7.606 1.00 89.69 89 ALA A C 1
ATOM 703 O O . ALA A 1 89 ? -8.744 -2.858 6.867 1.00 89.69 89 ALA A O 1
#

Organism: NCBI:txid651663

Nearest PDB structures (foldseek):
  7kld-assembly1_B  TM=4.136E-01  e=5.282E-01  Staphylococcus aureus
  5tzs-assembly1_h  TM=3.258E-01  e=1.595E+00  Saccharomyces cerevisiae S288C
  8tdk-assembly1_A  TM=3.475E-01  e=5.926E+00  Arabidopsis thaliana

Foldseek 3Di:
DDDDDDDDDDDDDDDPDDDDDQPDPLVVADAPDKDKDAQPDPPDDPSNVVQQVVVVVSQVVCCVPPNVPWDKDWDQDVVRRIIMMGTHD

pLDDT: mean 84.42, std 15.07, range [43.56, 98.0]

Mean predicted aligned error: 8.21 Å

Solvent-accessible surface area (backbone atoms only — not comparable to full-atom values): 5766 Å² total; per-residue (Å²): 134,88,86,83,83,88,84,80,91,74,82,80,77,82,82,89,79,74,84,76,75,77,94,62,66,67,92,77,53,47,70,78,38,69,54,73,42,75,43,70,54,65,101,86,46,78,34,51,62,48,46,47,48,52,53,51,55,49,51,54,51,46,22,73,74,76,37,80,74,52,35,73,50,72,48,78,39,77,90,80,43,25,33,37,38,34,30,72,73

Radius of gyration: 17.47 Å; Cα contacts (8 Å, |Δi|>4): 94; chains: 1; bounding box: 47×50×31 Å

Secondary structure (DSSP, 8-state):
----PPP-SPPPPPP--S-PPPSS-TTT--TT-EEEEE--S-TTSTHHHHHHHHHHHHHHHHHHHH-TT--EEEEEETTTTEEEEEE--

InterPro domains:
  IPR055727 Protein of unknown function DUF7303 [PF23978] (5-83)

Sequence (89 aa):
MIDVKIETGLPIPEPRSRGMKPNYPFANLKVGESFSVPISGERYGTGNEKALQRVMSAAANWKRRNDTKAKFTTRIDRADGVVRCWRLA